Protein AF-A0AAU6ZKC2-F1 (afdb_monomer)

Nearest PDB structures (foldseek):
  4kmf-assembly1_A-2  TM=9.239E-01  e=3.372E-03  Carassius auratus
  5f7q-assembly1_C  TM=4.278E-01  e=1.650E-04  Listeria monocytogenes EGD-e
  8xzu-assembly1_A  TM=7.185E-01  e=1.198E-02  Escherichia coli O127:H6 str. E2348/69
  6pln-assembly2_B  TM=7.960E-01  e=2.788E-02  Pyrococcus furiosus
  5f7q-assembly1_J  TM=4.026E-01  e=3.840E-04  Listeria monocytogenes EGD-e

Radius of gyration: 22.06 Å; Cα contacts (8 Å, |Δi|>4): 209; chains: 1; bounding box: 52×40×58 Å

Structure (mmCIF, N/CA/C/O backbone):
data_AF-A0AAU6ZKC2-F1
#
_entry.id   AF-A0AAU6ZKC2-F1
#
loop_
_atom_site.group_PDB
_atom_site.id
_atom_site.type_symbol
_atom_site.label_atom_id
_atom_site.label_alt_id
_atom_site.label_comp_id
_atom_site.label_asym_id
_atom_site.label_entity_id
_atom_site.label_seq_id
_atom_site.pdbx_PDB_ins_code
_atom_site.Cartn_x
_atom_site.Cartn_y
_atom_site.Cartn_z
_atom_site.occupancy
_atom_site.B_iso_or_equiv
_atom_site.auth_seq_id
_atom_site.auth_comp_id
_atom_site.auth_asym_id
_atom_site.auth_atom_id
_atom_site.pdbx_PDB_model_num
ATOM 1 N N . MET A 1 1 ? -6.495 28.269 -14.096 1.00 35.19 1 MET A N 1
ATOM 2 C CA . MET A 1 1 ? -5.343 27.561 -13.499 1.00 35.19 1 MET 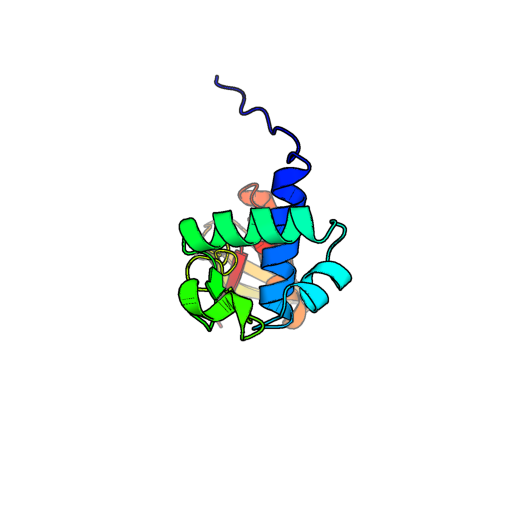A CA 1
ATOM 3 C C . MET A 1 1 ? -5.591 27.465 -12.002 1.00 35.19 1 MET A C 1
ATOM 5 O O . MET A 1 1 ? -5.431 28.455 -11.306 1.00 35.19 1 MET A O 1
ATOM 9 N N . THR A 1 2 ? -6.115 26.338 -11.523 1.00 34.28 2 THR A N 1
ATOM 10 C CA . THR A 1 2 ? -6.428 26.125 -10.102 1.00 34.28 2 THR A CA 1
ATOM 11 C C . THR A 1 2 ? -5.219 25.505 -9.414 1.00 34.28 2 THR A C 1
ATOM 13 O O . THR A 1 2 ? -4.888 24.347 -9.651 1.00 34.28 2 THR A O 1
ATOM 16 N N . THR A 1 3 ? -4.529 26.292 -8.597 1.00 34.44 3 THR A N 1
ATOM 17 C CA . THR A 1 3 ? -3.390 25.857 -7.788 1.00 34.44 3 THR A CA 1
ATOM 18 C C . THR A 1 3 ? -3.900 24.994 -6.634 1.00 34.44 3 THR A C 1
ATOM 20 O O . THR A 1 3 ? -4.493 25.498 -5.680 1.00 34.44 3 THR A O 1
ATOM 23 N N . THR A 1 4 ? -3.694 23.680 -6.714 1.00 38.22 4 THR A N 1
ATOM 24 C CA . THR A 1 4 ? -3.960 22.755 -5.608 1.00 38.22 4 THR A CA 1
ATOM 25 C C . THR A 1 4 ? -2.950 23.025 -4.493 1.00 38.22 4 THR A C 1
ATOM 27 O O . THR A 1 4 ? -1.790 22.630 -4.570 1.00 38.22 4 THR A O 1
ATOM 30 N N . SER A 1 5 ? -3.390 23.756 -3.467 1.00 36.47 5 SER A N 1
ATOM 31 C CA . SER A 1 5 ? -2.639 23.996 -2.235 1.00 36.47 5 SER A CA 1
ATOM 32 C C . SER A 1 5 ? -2.449 22.672 -1.499 1.00 36.47 5 SER A C 1
ATOM 34 O O . SER A 1 5 ? -3.403 22.103 -0.962 1.00 36.47 5 SER A O 1
ATOM 36 N N . ILE A 1 6 ? -1.219 22.157 -1.496 1.00 50.44 6 ILE A N 1
ATOM 37 C CA . ILE A 1 6 ? -0.839 20.965 -0.737 1.00 50.44 6 ILE A CA 1
ATOM 38 C C . ILE A 1 6 ? -0.776 21.380 0.738 1.00 50.44 6 ILE A C 1
ATOM 40 O O . ILE A 1 6 ? 0.270 21.749 1.271 1.00 50.44 6 ILE A O 1
ATOM 44 N N . LYS A 1 7 ? -1.941 21.421 1.387 1.00 39.94 7 LYS A N 1
ATOM 45 C CA . LYS A 1 7 ? -2.071 21.728 2.811 1.00 39.94 7 LYS A CA 1
ATOM 46 C C . LYS A 1 7 ? -1.327 20.643 3.587 1.00 39.94 7 LYS A C 1
ATOM 48 O O . LYS A 1 7 ? -1.682 19.470 3.484 1.00 39.94 7 LYS A O 1
ATOM 53 N N . ALA A 1 8 ? -0.303 21.033 4.348 1.00 45.28 8 ALA A N 1
ATOM 54 C CA . ALA A 1 8 ? 0.397 20.123 5.247 1.00 45.28 8 ALA A CA 1
ATOM 55 C C . ALA A 1 8 ? -0.635 19.348 6.091 1.00 45.28 8 ALA A C 1
ATOM 57 O O . ALA A 1 8 ? -1.598 19.961 6.574 1.00 45.28 8 ALA A O 1
ATOM 58 N N . PRO A 1 9 ? -0.486 18.019 6.241 1.00 48.81 9 PRO A N 1
ATOM 59 C CA . PRO A 1 9 ? -1.461 17.219 6.961 1.00 48.81 9 PRO A CA 1
ATOM 60 C C . PRO A 1 9 ? -1.585 17.767 8.379 1.00 48.81 9 PRO A C 1
ATOM 62 O O . PRO A 1 9 ? -0.601 17.933 9.101 1.00 48.81 9 PRO A O 1
ATOM 65 N N . THR A 1 10 ? -2.810 18.094 8.778 1.00 59.28 10 THR A N 1
ATOM 66 C CA . THR A 1 10 ? -3.081 18.544 10.140 1.00 59.28 10 THR A CA 1
ATOM 67 C C . THR A 1 10 ? -2.671 17.445 11.120 1.00 59.28 10 THR A C 1
ATOM 69 O O . THR A 1 10 ? -2.716 16.258 10.794 1.00 59.28 10 THR A O 1
ATOM 72 N N . ARG A 1 11 ? -2.311 17.814 12.356 1.00 57.94 11 ARG A N 1
ATOM 73 C CA . ARG A 1 11 ? -1.932 16.856 13.416 1.00 57.94 11 ARG A CA 1
ATOM 74 C C . ARG A 1 11 ? -2.932 15.696 13.562 1.00 57.94 11 ARG A C 1
ATOM 76 O O . ARG A 1 11 ? -2.547 14.577 13.869 1.00 57.94 11 ARG A O 1
ATOM 83 N N . THR A 1 12 ? -4.206 15.962 13.277 1.00 59.28 12 THR A N 1
ATOM 84 C CA . THR A 1 12 ? -5.303 14.987 13.245 1.00 59.28 12 THR A CA 1
ATOM 85 C C . THR A 1 12 ? -5.185 13.945 12.128 1.00 59.28 12 THR A C 1
ATOM 87 O O . THR A 1 12 ? -5.430 12.768 12.382 1.00 59.28 12 THR A O 1
ATOM 90 N N . GLN A 1 13 ? -4.759 14.337 10.923 1.00 63.88 13 GLN A N 1
ATOM 91 C CA . GLN A 1 13 ? -4.484 13.399 9.830 1.00 63.88 13 GLN A CA 1
ATOM 92 C C . GLN A 1 13 ? -3.250 12.541 10.111 1.00 63.88 13 GLN A C 1
ATOM 94 O O . GLN A 1 13 ? -3.253 11.351 9.812 1.00 63.88 13 GLN A O 1
ATOM 99 N N . LEU A 1 14 ? -2.221 13.112 10.744 1.00 69.25 14 LEU A N 1
ATOM 100 C CA . LEU A 1 14 ? -1.027 12.356 11.127 1.00 69.25 14 LEU A CA 1
ATOM 101 C C . LEU A 1 14 ? -1.373 11.215 12.093 1.00 69.25 14 LEU A C 1
ATOM 103 O O . LEU A 1 14 ? -0.953 10.083 11.872 1.00 69.25 14 LEU A O 1
ATOM 107 N N . THR A 1 15 ? -2.197 11.474 13.115 1.00 80.56 15 THR A N 1
ATOM 108 C CA . THR A 1 15 ? -2.626 10.429 14.061 1.00 80.56 15 THR A CA 1
ATOM 109 C C . THR A 1 15 ? -3.471 9.345 13.390 1.00 80.56 15 THR A C 1
ATOM 111 O O . THR A 1 15 ? -3.304 8.169 13.701 1.00 80.56 15 THR A O 1
ATOM 114 N N . ARG A 1 16 ? -4.337 9.708 12.436 1.00 84.69 16 ARG A N 1
ATOM 115 C CA . ARG A 1 16 ? -5.117 8.738 11.654 1.00 84.69 16 ARG A CA 1
ATOM 116 C C . ARG A 1 16 ? -4.202 7.778 10.891 1.00 84.69 16 ARG A C 1
ATOM 118 O O . ARG A 1 16 ? -4.308 6.565 11.058 1.00 84.69 16 ARG A O 1
ATOM 125 N N . SER A 1 17 ? -3.279 8.320 10.100 1.00 82.25 17 SER A N 1
ATOM 126 C CA . SER A 1 17 ? -2.347 7.524 9.297 1.00 82.25 17 SER A CA 1
ATOM 127 C C . SER A 1 17 ? -1.439 6.656 10.166 1.00 82.25 17 SER A C 1
ATOM 129 O O . SER A 1 17 ? -1.148 5.520 9.802 1.00 82.25 17 SER A O 1
ATOM 131 N N . GLN A 1 18 ? -1.027 7.153 11.337 1.00 86.25 18 GLN A N 1
ATOM 132 C CA . GLN A 1 18 ? -0.252 6.376 12.307 1.00 86.25 18 GLN A CA 1
ATOM 133 C C . GLN A 1 18 ? -1.033 5.170 12.843 1.00 86.25 18 GLN A C 1
ATOM 135 O O . GLN A 1 18 ? -0.483 4.073 12.871 1.00 86.25 18 GLN A O 1
ATOM 140 N N . ILE A 1 19 ? -2.306 5.345 13.222 1.00 88.25 19 ILE A N 1
ATOM 141 C CA . ILE A 1 19 ? -3.151 4.249 13.723 1.00 88.25 19 ILE A CA 1
ATOM 142 C C . ILE A 1 19 ? -3.357 3.187 12.637 1.00 88.25 19 ILE A C 1
ATOM 144 O O . ILE A 1 19 ? -3.159 2.002 12.900 1.00 88.25 19 ILE A O 1
ATOM 148 N N . LEU A 1 20 ? -3.700 3.595 11.411 1.00 87.50 20 LEU A N 1
ATOM 149 C CA . LEU A 1 20 ? -3.908 2.654 10.305 1.00 87.50 20 LEU A CA 1
ATOM 150 C C . LEU A 1 20 ? -2.622 1.892 9.958 1.00 87.50 20 LEU A C 1
ATOM 152 O O . LEU A 1 20 ? -2.644 0.672 9.825 1.00 87.50 20 LEU A O 1
ATOM 156 N N . ASN A 1 21 ? -1.482 2.584 9.886 1.00 85.88 21 ASN A N 1
ATOM 157 C CA . ASN A 1 21 ? -0.189 1.956 9.611 1.00 85.88 21 ASN A CA 1
ATOM 158 C C . ASN A 1 21 ? 0.230 0.995 10.738 1.00 85.88 21 ASN A C 1
ATOM 160 O O . ASN A 1 21 ? 0.711 -0.105 10.472 1.00 85.88 21 ASN A O 1
ATOM 164 N N . TYR A 1 22 ? -0.014 1.366 11.999 1.00 88.50 22 TYR A N 1
ATOM 165 C CA . TYR A 1 22 ? 0.231 0.485 13.139 1.00 88.50 22 TYR A CA 1
ATOM 166 C C . TYR A 1 22 ? -0.586 -0.810 13.033 1.00 88.50 22 TYR A C 1
ATOM 168 O O . TYR A 1 22 ? -0.019 -1.897 13.161 1.00 88.50 22 TYR A O 1
ATOM 176 N N . LEU A 1 23 ? -1.888 -0.710 12.748 1.00 88.06 23 LEU A N 1
ATOM 177 C CA . LEU A 1 23 ? -2.766 -1.874 12.602 1.00 88.06 23 LEU A CA 1
ATOM 178 C C . LEU A 1 23 ? -2.426 -2.720 11.366 1.00 88.06 23 LEU A C 1
ATOM 180 O O . LEU A 1 23 ? -2.528 -3.941 11.428 1.00 88.06 23 LEU A O 1
ATOM 184 N N . ALA A 1 24 ? -1.966 -2.106 10.272 1.00 83.88 24 ALA A N 1
ATOM 185 C CA . ALA A 1 24 ? -1.524 -2.828 9.076 1.00 83.88 24 ALA A CA 1
ATOM 186 C C . ALA A 1 24 ? -0.298 -3.712 9.349 1.00 83.88 24 ALA A C 1
ATOM 188 O O . ALA A 1 24 ? -0.178 -4.795 8.786 1.00 83.88 24 ALA A O 1
ATOM 189 N N . ARG A 1 25 ? 0.609 -3.257 10.224 1.00 81.88 25 ARG A N 1
ATOM 190 C CA . ARG A 1 25 ? 1.843 -3.981 10.565 1.00 81.88 25 ARG A CA 1
ATOM 191 C C . ARG A 1 25 ? 1.654 -5.021 11.663 1.00 81.88 25 ARG A C 1
ATOM 193 O O . ARG A 1 25 ? 2.267 -6.079 11.600 1.00 81.88 25 ARG A O 1
ATOM 200 N N . ASN A 1 26 ? 0.855 -4.702 12.681 1.00 85.62 26 ASN A N 1
ATOM 201 C CA . ASN A 1 26 ? 0.742 -5.514 13.898 1.00 85.62 26 ASN A CA 1
ATOM 202 C C . ASN A 1 26 ? -0.538 -6.363 13.941 1.00 85.62 26 ASN A C 1
ATOM 204 O O . ASN A 1 26 ? -0.667 -7.237 14.794 1.00 85.62 26 ASN A O 1
ATOM 208 N N . GLY A 1 27 ? -1.490 -6.121 13.038 1.00 85.69 27 GLY A N 1
ATOM 209 C CA . GLY A 1 27 ? -2.792 -6.776 13.057 1.00 85.69 27 GLY A CA 1
ATOM 210 C C . GLY A 1 27 ? -3.696 -6.272 14.187 1.00 85.69 27 GLY A C 1
ATOM 211 O O . GLY A 1 27 ? -3.573 -5.142 14.672 1.00 85.69 27 GLY A O 1
ATOM 212 N N . ALA A 1 28 ? -4.65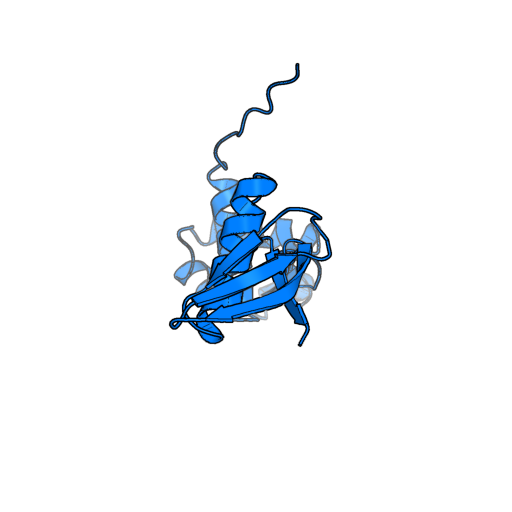7 -7.108 14.587 1.00 87.94 28 ALA A N 1
ATOM 213 C CA . ALA A 1 28 ? -5.691 -6.734 15.548 1.00 87.94 28 ALA A CA 1
ATOM 214 C C . ALA A 1 28 ? -5.099 -6.368 16.923 1.00 87.94 28 ALA A C 1
ATOM 216 O O . ALA A 1 28 ? -4.515 -7.215 17.595 1.00 87.94 28 ALA A O 1
ATOM 217 N N . SER A 1 29 ? -5.285 -5.121 17.364 1.00 88.38 29 SER A N 1
ATOM 218 C CA . SER A 1 29 ? -4.582 -4.558 18.529 1.00 88.38 29 SER A CA 1
ATOM 219 C C . SER A 1 29 ? -5.520 -3.828 19.493 1.00 88.38 29 SER A C 1
ATOM 221 O O . SER A 1 29 ? -6.558 -3.296 19.088 1.00 88.38 29 SER A O 1
ATOM 223 N N . LYS A 1 30 ? -5.172 -3.774 20.787 1.00 91.12 30 LYS A N 1
ATOM 224 C CA . LYS A 1 30 ? -5.950 -3.022 21.789 1.00 91.12 30 LYS A CA 1
ATOM 225 C C . LYS A 1 30 ? -5.571 -1.546 21.769 1.00 91.12 30 LYS A C 1
ATOM 227 O O . LYS A 1 30 ? -4.469 -1.177 21.379 1.00 91.12 30 LYS A O 1
ATOM 232 N N . VAL A 1 31 ? -6.440 -0.697 22.325 1.00 88.38 31 VAL A N 1
ATOM 233 C CA . VAL A 1 31 ? -6.164 0.746 22.490 1.00 88.38 31 VAL A CA 1
ATOM 234 C C . VAL A 1 31 ? -4.837 0.993 23.209 1.00 88.38 31 VAL A C 1
ATOM 236 O O . VAL A 1 31 ? -4.097 1.888 22.815 1.00 88.38 31 VAL A O 1
ATOM 239 N N . SER A 1 32 ? -4.526 0.216 24.250 1.00 86.56 32 SER A N 1
A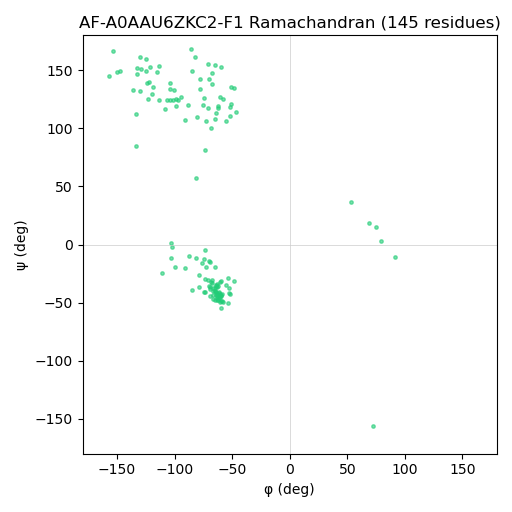TOM 240 C CA . SER A 1 32 ? -3.276 0.365 25.002 1.00 86.56 32 SER A CA 1
ATOM 241 C C . SER A 1 32 ? -2.045 0.096 24.136 1.00 86.56 32 SER A C 1
ATOM 243 O O . SER A 1 32 ? -1.094 0.867 24.209 1.00 86.56 32 SER A O 1
ATOM 245 N N . ASP A 1 33 ? -2.079 -0.937 23.294 1.00 88.19 33 ASP A N 1
ATOM 246 C CA . ASP A 1 33 ? -0.966 -1.301 22.406 1.00 88.19 33 ASP A CA 1
ATOM 247 C C . ASP A 1 33 ? -0.787 -0.248 21.306 1.00 88.19 33 ASP A C 1
ATOM 249 O O . ASP A 1 33 ? 0.312 0.259 21.088 1.00 88.19 33 ASP A O 1
ATOM 253 N N . ILE A 1 34 ? -1.901 0.182 20.703 1.00 87.88 34 ILE A N 1
ATOM 254 C CA . ILE A 1 34 ? -1.914 1.248 19.695 1.00 87.88 34 ILE A CA 1
ATOM 255 C C . ILE A 1 34 ? -1.354 2.543 20.291 1.00 87.88 34 ILE A C 1
ATOM 257 O O . ILE A 1 34 ? -0.516 3.180 19.668 1.00 87.88 34 ILE A O 1
ATOM 261 N N . THR A 1 35 ? -1.762 2.912 21.511 1.00 89.56 35 THR A N 1
ATOM 262 C CA . THR A 1 35 ? -1.287 4.136 22.188 1.00 89.56 35 THR A CA 1
ATOM 263 C C . THR A 1 35 ? 0.221 4.095 22.456 1.00 89.56 35 THR A C 1
ATOM 265 O O . THR A 1 35 ? 0.864 5.132 22.371 1.00 89.56 35 THR A O 1
ATOM 268 N N . HIS A 1 36 ? 0.806 2.924 22.734 1.00 86.75 36 HIS A N 1
ATOM 269 C CA . HIS A 1 36 ? 2.265 2.790 22.854 1.00 86.75 36 HIS A CA 1
ATOM 270 C C . HIS A 1 36 ? 2.982 2.918 21.504 1.00 86.75 36 HIS A C 1
ATOM 272 O O . HIS A 1 36 ? 4.124 3.367 21.455 1.00 86.75 36 HIS A O 1
ATOM 278 N N . GLY A 1 37 ? 2.326 2.514 20.414 1.00 80.06 37 GLY A N 1
ATOM 279 C CA . GLY A 1 37 ? 2.887 2.538 19.064 1.00 80.06 37 GLY A CA 1
ATOM 280 C C . GLY A 1 37 ? 2.705 3.849 18.297 1.00 80.06 37 GLY A C 1
ATOM 281 O O . GLY A 1 37 ? 3.291 3.999 17.225 1.00 80.06 37 GLY A O 1
ATOM 282 N N . VAL A 1 38 ? 1.905 4.792 18.804 1.00 84.25 38 VAL A N 1
ATOM 283 C CA . VAL A 1 38 ? 1.625 6.073 18.136 1.00 84.25 38 VAL A CA 1
ATOM 284 C C . VAL A 1 38 ? 1.953 7.255 19.042 1.00 84.25 38 VAL A C 1
ATOM 286 O O . VAL A 1 38 ? 1.798 7.205 20.256 1.00 84.25 38 VAL A O 1
ATOM 289 N N . THR A 1 39 ? 2.357 8.377 18.451 1.00 80.94 39 THR A N 1
ATOM 290 C CA . THR A 1 39 ? 2.661 9.615 19.185 1.00 80.94 39 THR A CA 1
ATOM 291 C C . THR A 1 39 ? 1.379 10.394 19.508 1.00 80.94 39 THR A C 1
ATOM 293 O O . THR A 1 39 ? 1.207 11.535 19.073 1.00 80.94 39 THR A O 1
ATOM 296 N N . ALA A 1 40 ? 0.426 9.769 20.203 1.00 83.06 40 ALA A N 1
ATOM 297 C CA . ALA A 1 40 ? -0.837 10.392 20.598 1.00 83.06 40 ALA A CA 1
ATOM 298 C C . ALA A 1 40 ? -1.346 9.857 21.942 1.00 83.06 40 ALA A C 1
ATOM 300 O O . ALA A 1 40 ? -1.143 8.698 22.286 1.00 83.06 40 ALA A O 1
ATOM 301 N N . CYS A 1 41 ? -2.050 10.703 22.696 1.00 84.38 41 CYS A N 1
ATOM 302 C CA . CYS A 1 41 ? -2.632 10.320 23.980 1.00 84.38 41 CYS A CA 1
ATOM 303 C C . CYS A 1 41 ? -3.823 9.366 23.799 1.00 84.38 41 CYS A C 1
ATOM 305 O O . CYS A 1 41 ? -4.534 9.421 22.792 1.00 84.38 41 CYS A O 1
ATOM 307 N N . LYS A 1 42 ? -4.106 8.564 24.830 1.00 86.19 42 LYS A N 1
ATOM 308 C CA . LYS A 1 42 ? -5.182 7.559 24.842 1.00 86.19 42 LYS A CA 1
ATOM 309 C C . LYS A 1 42 ? -6.549 8.117 24.429 1.00 86.19 42 LYS A C 1
ATOM 311 O O . LYS A 1 42 ? -7.247 7.476 23.649 1.00 86.19 42 LYS A O 1
ATOM 316 N N . ASP A 1 43 ? -6.928 9.302 24.906 1.00 84.50 43 ASP A N 1
ATOM 317 C CA . ASP A 1 43 ? -8.209 9.935 24.555 1.00 84.50 43 ASP A CA 1
ATOM 318 C C . ASP A 1 43 ? -8.278 10.335 23.080 1.00 84.50 43 ASP A C 1
ATOM 320 O O . ASP A 1 43 ? -9.304 10.152 22.428 1.00 84.50 43 ASP A O 1
ATOM 324 N N . THR A 1 44 ? -7.157 10.797 22.516 1.00 85.25 44 THR A N 1
ATOM 325 C CA . THR A 1 44 ? -7.061 11.088 21.080 1.00 85.25 44 THR A CA 1
ATOM 326 C C . THR A 1 44 ? -7.171 9.806 20.261 1.00 85.25 44 THR A C 1
ATOM 328 O O . THR A 1 44 ? -7.905 9.782 19.280 1.00 85.25 44 THR A O 1
ATOM 331 N N . VAL A 1 45 ? -6.491 8.730 20.670 1.00 86.94 45 VAL A N 1
ATOM 332 C CA . VAL A 1 45 ? -6.578 7.429 19.991 1.00 86.94 45 VAL A CA 1
ATOM 333 C C . VAL A 1 45 ? -8.010 6.901 20.028 1.00 86.94 45 VAL A C 1
ATOM 335 O O . VAL A 1 45 ? -8.530 6.516 18.990 1.00 86.94 45 VAL A O 1
ATOM 338 N N . LYS A 1 46 ? -8.687 6.947 21.183 1.00 87.69 46 LYS A N 1
ATOM 339 C CA . LYS A 1 46 ? -10.094 6.532 21.303 1.00 87.69 46 LYS A CA 1
ATOM 340 C C . LYS A 1 46 ? -11.019 7.320 20.380 1.00 87.69 46 LYS A C 1
ATOM 342 O O . LYS A 1 46 ? -11.788 6.702 19.656 1.00 87.69 46 LYS A O 1
ATOM 347 N N . ALA A 1 47 ? -10.919 8.650 20.382 1.00 86.25 47 ALA A N 1
ATOM 348 C CA . ALA A 1 47 ? -11.737 9.492 19.512 1.00 86.25 47 ALA A CA 1
ATOM 349 C C . ALA A 1 47 ? -11.526 9.146 18.028 1.00 86.25 47 ALA A C 1
ATOM 351 O O . ALA A 1 47 ? -12.489 9.004 17.284 1.00 86.25 47 ALA A O 1
ATOM 352 N N . ARG A 1 48 ? -10.268 8.932 17.616 1.00 87.62 48 ARG A N 1
ATOM 353 C CA . ARG A 1 48 ? -9.924 8.577 16.230 1.00 87.62 48 ARG A CA 1
ATOM 354 C C . ARG A 1 48 ? -10.363 7.162 15.856 1.00 87.62 48 ARG A C 1
ATOM 356 O O . ARG A 1 48 ? -10.756 6.943 14.718 1.00 87.62 48 ARG A O 1
ATOM 363 N N . LEU A 1 49 ? -10.299 6.206 16.783 1.00 88.12 49 LEU A N 1
ATOM 364 C CA . LEU A 1 49 ? -10.804 4.851 16.554 1.00 88.12 49 LEU A CA 1
ATOM 365 C C . LEU A 1 49 ? -12.320 4.860 16.333 1.00 88.12 49 LEU A C 1
ATOM 367 O O . LEU A 1 49 ? -12.779 4.168 15.434 1.00 88.12 49 LEU A O 1
ATOM 371 N N . SER A 1 50 ? -13.077 5.664 17.088 1.00 86.69 50 SER A N 1
ATOM 372 C CA . SER A 1 50 ? -14.518 5.815 16.855 1.00 86.69 50 SER A CA 1
ATOM 373 C C . SER A 1 50 ? -14.815 6.356 15.455 1.00 86.69 50 SER A C 1
ATOM 375 O O . SER A 1 50 ? -15.574 5.731 14.728 1.00 86.69 50 SER A O 1
ATOM 377 N N . GLU A 1 51 ? -14.157 7.442 15.033 1.00 87.69 51 GLU A N 1
ATOM 378 C CA . GLU A 1 51 ? -14.347 8.002 13.682 1.00 87.69 51 GLU A CA 1
ATOM 379 C C . GLU A 1 51 ? -13.977 6.992 12.575 1.00 87.69 51 GLU A C 1
ATOM 381 O O . GLU A 1 51 ? -14.688 6.858 11.584 1.00 87.69 51 GLU A O 1
ATOM 386 N N . LEU A 1 52 ? -12.867 6.260 12.740 1.00 87.12 52 LEU A N 1
ATOM 387 C CA . LEU A 1 52 ? -12.424 5.238 11.784 1.00 87.12 52 LEU A CA 1
ATOM 388 C C . LEU A 1 52 ? -13.365 4.026 11.730 1.00 87.12 52 LEU A C 1
ATOM 390 O O . LEU A 1 52 ? -13.445 3.359 10.697 1.00 87.12 52 LEU A O 1
ATOM 394 N N . GLU A 1 53 ? -14.022 3.706 12.845 1.00 87.19 53 GLU A N 1
ATOM 395 C CA . GLU A 1 53 ? -15.023 2.644 12.928 1.00 87.19 53 GLU A CA 1
ATOM 396 C C . GLU A 1 53 ? -16.337 3.080 12.265 1.00 87.19 53 GLU A C 1
ATOM 398 O O . GLU A 1 53 ? -16.907 2.302 11.504 1.00 87.19 53 GLU A O 1
ATOM 403 N N . GLU A 1 54 ? -16.771 4.330 12.464 1.00 85.38 54 GLU A N 1
ATOM 404 C CA . GLU A 1 54 ? -17.941 4.911 11.784 1.00 85.38 54 GLU A CA 1
ATOM 405 C C . GLU A 1 54 ? -17.753 5.000 10.262 1.00 85.38 54 GLU A C 1
ATOM 407 O O . GLU A 1 54 ? -18.684 4.744 9.502 1.00 85.38 54 GLU A O 1
ATOM 412 N N . GLU A 1 55 ? -16.537 5.294 9.803 1.00 84.38 55 GLU A N 1
ATOM 413 C CA . GLU A 1 55 ? -16.174 5.269 8.380 1.00 84.38 55 GLU A CA 1
ATOM 414 C C . GLU A 1 55 ? -16.022 3.841 7.823 1.00 84.38 55 GLU A C 1
ATOM 416 O O . GLU A 1 55 ? -15.917 3.637 6.615 1.00 84.38 55 GLU A O 1
ATOM 421 N N . GLY A 1 56 ? -15.983 2.832 8.695 1.00 83.38 56 GLY A N 1
ATOM 422 C CA . GLY A 1 56 ? -15.814 1.436 8.309 1.00 83.38 56 GLY A CA 1
ATOM 423 C C . GLY A 1 56 ? -14.391 1.068 7.888 1.00 83.38 56 GLY A C 1
ATOM 424 O O . GLY A 1 56 ? -14.206 -0.003 7.316 1.00 83.38 56 GLY A O 1
ATOM 425 N N . SER A 1 57 ? -13.384 1.902 8.175 1.00 83.25 57 SER A N 1
ATOM 426 C CA . SER A 1 57 ? -11.955 1.610 7.940 1.00 83.25 57 SER A CA 1
ATOM 427 C C . SER A 1 57 ? -11.391 0.598 8.944 1.00 83.25 57 SER A C 1
ATOM 429 O O . SER A 1 57 ? -10.467 -0.163 8.653 1.00 83.25 57 SER A O 1
ATOM 431 N N . ILE A 1 58 ? -11.940 0.575 10.153 1.00 89.56 58 ILE A N 1
ATOM 432 C CA . ILE A 1 58 ? -11.569 -0.398 11.178 1.00 89.56 58 ILE A CA 1
ATOM 433 C C . ILE A 1 58 ? -12.814 -1.043 11.763 1.00 89.56 58 ILE A C 1
ATOM 435 O O . ILE A 1 58 ? -13.917 -0.513 11.665 1.00 89.56 58 ILE A O 1
ATOM 439 N N . ARG A 1 59 ? -12.627 -2.189 12.409 1.00 88.38 59 ARG A N 1
ATOM 440 C CA . ARG A 1 59 ? -13.691 -2.893 13.115 1.00 88.38 59 ARG A CA 1
ATOM 441 C C . ARG A 1 59 ? -13.193 -3.386 14.461 1.00 88.38 59 ARG A C 1
ATOM 443 O O . ARG A 1 59 ? -12.125 -4.004 14.543 1.00 88.38 59 ARG A O 1
ATOM 450 N N . ALA A 1 60 ? -13.984 -3.148 15.503 1.00 87.00 60 ALA A N 1
ATOM 451 C CA . ALA A 1 60 ? -13.780 -3.797 16.787 1.00 87.00 60 ALA A CA 1
ATOM 452 C C . ALA A 1 60 ? -14.314 -5.238 16.763 1.00 87.00 60 ALA A C 1
ATOM 454 O O . ALA A 1 60 ? -15.382 -5.513 16.214 1.00 87.00 60 ALA A O 1
ATOM 455 N N . ASN A 1 61 ? -13.610 -6.161 17.418 1.00 86.44 61 ASN A N 1
ATOM 456 C CA . ASN A 1 61 ? -14.066 -7.548 17.553 1.00 86.44 61 ASN A CA 1
ATOM 457 C C . ASN A 1 61 ? -15.288 -7.711 18.478 1.00 86.44 61 ASN A C 1
ATOM 459 O O . ASN A 1 61 ? -15.914 -8.767 18.478 1.00 86.44 61 ASN A O 1
ATOM 463 N N . VAL A 1 62 ? -15.617 -6.682 19.264 1.00 81.00 62 VAL A N 1
ATOM 464 C CA . VAL A 1 62 ? -16.748 -6.669 20.194 1.00 81.00 62 VAL A CA 1
ATOM 465 C C . VAL A 1 62 ? -17.683 -5.484 19.921 1.00 81.00 62 VAL A C 1
ATOM 467 O O . VAL A 1 62 ? -17.216 -4.360 19.673 1.00 81.00 62 VAL A O 1
ATOM 470 N N . PRO A 1 63 ? -19.009 -5.703 19.997 1.00 72.25 63 PRO A N 1
ATOM 471 C CA . PRO A 1 63 ? -19.992 -4.638 19.852 1.00 72.25 63 PRO A CA 1
ATOM 472 C C . PRO A 1 63 ? -19.873 -3.618 20.990 1.00 72.25 63 PRO A C 1
ATOM 474 O O . PRO A 1 63 ? -19.405 -3.944 22.082 1.00 72.25 63 PRO A O 1
ATOM 477 N N . ALA A 1 64 ? -20.303 -2.379 20.731 1.00 73.88 64 ALA A N 1
ATOM 478 C CA . ALA A 1 64 ? -20.192 -1.258 21.669 1.00 73.88 64 ALA A CA 1
ATOM 479 C C . ALA A 1 64 ? -20.779 -1.561 23.059 1.00 73.88 64 ALA A C 1
ATOM 481 O O . ALA A 1 64 ? -20.173 -1.203 24.068 1.00 73.88 64 ALA A O 1
ATOM 482 N N . ASP A 1 65 ? -21.890 -2.298 23.095 1.00 73.00 65 ASP A N 1
ATOM 483 C CA . ASP A 1 65 ? -22.664 -2.612 24.300 1.00 73.00 65 ASP A CA 1
ATOM 484 C C . ASP A 1 65 ? -21.865 -3.374 25.376 1.00 73.00 65 ASP A C 1
ATOM 486 O O . ASP A 1 65 ? -22.033 -3.153 26.573 1.00 73.00 65 ASP A O 1
ATOM 490 N N . ILE A 1 66 ? -20.898 -4.207 24.969 1.00 74.69 66 ILE A N 1
ATOM 491 C CA . ILE A 1 66 ? -20.108 -5.032 25.903 1.00 74.69 66 ILE A CA 1
ATOM 492 C C . ILE A 1 66 ? -18.697 -4.488 26.169 1.00 74.69 66 ILE A C 1
ATOM 494 O O . ILE A 1 66 ? -17.943 -5.077 26.950 1.00 74.69 66 ILE A O 1
ATOM 498 N N . ARG A 1 67 ? -18.321 -3.341 25.580 1.00 74.44 67 ARG A N 1
ATOM 499 C CA . ARG A 1 67 ? -16.968 -2.752 25.719 1.00 74.44 67 ARG A CA 1
ATOM 500 C C . ARG A 1 67 ? -16.628 -2.316 27.147 1.00 74.44 67 ARG A C 1
ATOM 502 O O . ARG A 1 67 ? -15.454 -2.182 27.477 1.00 74.44 67 ARG A O 1
ATOM 509 N N . GLY A 1 68 ? -17.633 -2.122 28.003 1.00 67.12 68 GLY A N 1
ATOM 510 C CA . GLY A 1 68 ? -17.437 -1.867 29.435 1.00 67.12 68 GLY A CA 1
ATOM 511 C C . GLY A 1 68 ? -16.981 -3.099 30.231 1.00 67.12 68 GLY A C 1
ATOM 512 O O . GLY A 1 68 ? -16.436 -2.949 31.320 1.00 67.12 68 GLY A O 1
ATOM 513 N N . ARG A 1 69 ? -17.182 -4.311 29.690 1.00 72.62 69 ARG A N 1
ATOM 514 C CA . ARG A 1 69 ? -16.839 -5.595 30.332 1.00 72.62 69 ARG A CA 1
ATOM 515 C C . ARG A 1 69 ? -15.684 -6.321 29.642 1.00 72.62 69 ARG A C 1
ATOM 517 O O . ARG A 1 69 ? -14.993 -7.112 30.277 1.00 72.62 69 ARG A O 1
ATOM 524 N N . THR A 1 70 ? -15.452 -6.050 28.359 1.00 76.25 70 THR A N 1
ATOM 525 C CA . THR A 1 70 ? -14.423 -6.715 27.552 1.00 76.25 70 THR A CA 1
ATOM 526 C C . THR A 1 70 ? -13.576 -5.688 26.818 1.00 76.25 70 THR A C 1
ATOM 528 O O . THR A 1 70 ? -14.104 -4.788 26.171 1.00 76.25 70 THR A O 1
ATOM 531 N N . THR A 1 71 ? -12.248 -5.830 26.889 1.00 81.00 71 THR A N 1
ATOM 532 C CA . THR A 1 71 ? -11.339 -4.930 26.166 1.00 81.00 71 THR A CA 1
ATOM 533 C C . THR A 1 71 ? -11.409 -5.213 24.661 1.00 81.00 71 THR A C 1
ATOM 535 O O . THR A 1 71 ? -11.045 -6.320 24.258 1.00 81.00 71 THR A O 1
ATOM 538 N N . PRO A 1 72 ? -11.839 -4.246 23.827 1.00 84.75 72 PRO A N 1
ATOM 539 C CA . PRO A 1 72 ? -11.933 -4.442 22.387 1.00 84.75 72 PRO A CA 1
ATOM 540 C C . PRO A 1 72 ? -10.557 -4.538 21.729 1.00 84.75 72 PRO A C 1
ATOM 542 O O . PRO A 1 72 ? -9.636 -3.788 22.072 1.00 84.75 72 PRO A O 1
ATOM 545 N N . TYR A 1 73 ? -10.460 -5.417 20.733 1.00 87.62 73 TYR A N 1
ATOM 546 C CA . TYR A 1 73 ? -9.380 -5.412 19.749 1.00 87.62 73 TYR A CA 1
ATOM 547 C C . TYR A 1 73 ? -9.886 -4.768 18.465 1.00 87.62 73 TYR A C 1
ATOM 549 O O . TYR A 1 73 ? -1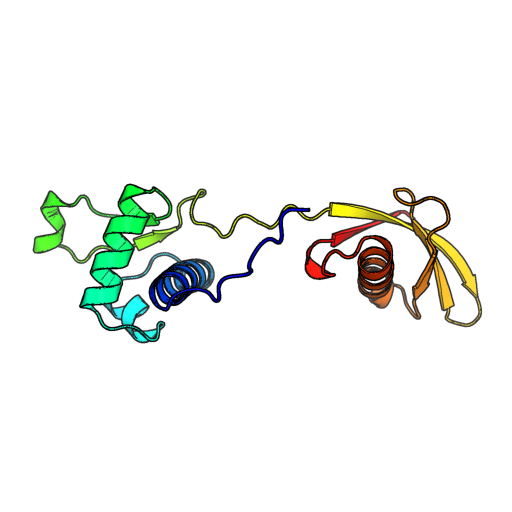0.968 -5.113 17.988 1.00 87.62 73 TYR A O 1
ATOM 557 N N . TYR A 1 74 ? -9.100 -3.854 17.909 1.00 89.31 74 TYR A N 1
ATOM 558 C CA . TYR A 1 74 ? -9.398 -3.163 16.661 1.00 89.31 74 TYR A CA 1
ATOM 559 C C . TYR A 1 74 ? -8.548 -3.747 15.546 1.00 89.31 74 TYR A C 1
ATOM 561 O O . TYR A 1 74 ? -7.347 -3.939 15.714 1.00 89.31 74 TYR A O 1
ATOM 569 N N . SER A 1 75 ? -9.176 -4.018 14.411 1.00 87.00 75 SER A N 1
ATOM 570 C CA . SER A 1 75 ? -8.540 -4.567 13.213 1.00 87.00 75 SER A CA 1
ATOM 571 C C . SER A 1 75 ? -8.895 -3.718 12.000 1.00 87.00 75 SER A C 1
ATOM 573 O O . SER A 1 75 ? -9.960 -3.098 11.983 1.00 87.00 75 SER A O 1
ATOM 575 N N . LEU A 1 76 ? -8.010 -3.671 11.002 1.00 86.19 76 LEU A N 1
ATOM 576 C CA . LEU A 1 76 ? -8.327 -3.033 9.726 1.00 86.19 76 LEU A CA 1
ATOM 577 C C . LEU A 1 76 ? -9.404 -3.835 9.002 1.00 86.19 76 LEU A C 1
ATOM 579 O O . LEU A 1 76 ? -9.354 -5.065 8.959 1.00 86.19 76 LEU A O 1
ATOM 583 N N . THR A 1 77 ? -10.356 -3.131 8.409 1.00 82.00 77 THR A N 1
ATOM 584 C CA . THR A 1 77 ? -11.203 -3.705 7.365 1.00 82.00 77 THR A CA 1
ATOM 585 C C . THR A 1 77 ? -10.496 -3.562 6.020 1.00 82.00 77 THR A C 1
ATOM 587 O O . THR A 1 77 ? -9.538 -2.800 5.881 1.00 82.00 77 THR A O 1
ATOM 590 N N . THR A 1 78 ? -11.005 -4.233 4.989 1.00 68.50 78 THR A N 1
ATOM 591 C CA . THR A 1 78 ? -10.529 -4.062 3.609 1.00 68.50 78 THR A CA 1
ATOM 592 C C . THR A 1 78 ? -10.533 -2.597 3.151 1.00 68.50 78 THR A C 1
ATOM 594 O O . THR A 1 78 ? -9.694 -2.219 2.345 1.00 68.50 78 THR A O 1
ATOM 597 N N . ALA A 1 79 ? -11.434 -1.764 3.687 1.00 62.66 79 ALA A N 1
ATOM 598 C CA . ALA A 1 79 ? -11.517 -0.339 3.368 1.00 62.66 79 ALA A CA 1
ATOM 599 C C . ALA A 1 79 ? -10.467 0.526 4.091 1.00 62.66 79 ALA A C 1
ATOM 601 O O . ALA A 1 79 ? -10.121 1.593 3.594 1.00 62.66 79 ALA A O 1
ATOM 602 N N . GLY A 1 80 ? -9.973 0.094 5.258 1.00 59.00 80 GLY A N 1
ATOM 603 C CA . GLY A 1 80 ? -8.936 0.812 6.010 1.00 59.00 80 GLY A CA 1
ATOM 604 C C . GLY A 1 80 ? -7.538 0.227 5.883 1.00 59.00 80 GLY A C 1
ATOM 605 O O . GLY A 1 80 ? -6.591 0.806 6.422 1.00 59.00 80 GLY A O 1
ATOM 606 N N . LEU A 1 81 ? -7.377 -0.884 5.155 1.00 63.03 81 LEU A N 1
ATOM 607 C CA . LEU A 1 81 ? -6.090 -1.170 4.536 1.00 63.03 81 LEU A CA 1
ATOM 608 C C . LEU A 1 81 ? -5.680 0.082 3.756 1.00 63.03 81 LEU A C 1
ATOM 610 O O . LEU A 1 81 ? -6.538 0.688 3.106 1.00 63.03 81 LEU A O 1
ATOM 614 N N . PRO A 1 82 ? -4.409 0.519 3.842 1.00 57.12 82 PRO A N 1
ATOM 615 C CA . PRO A 1 82 ? -3.947 1.552 2.934 1.00 57.12 82 PRO A CA 1
ATOM 616 C C . PRO A 1 82 ? -4.325 1.062 1.544 1.00 57.12 82 PRO A C 1
ATOM 618 O O . PRO A 1 82 ? -3.951 -0.058 1.194 1.00 57.12 82 PRO A O 1
ATOM 621 N N . ALA A 1 83 ? -5.139 1.843 0.822 1.00 53.62 83 ALA A N 1
ATOM 622 C CA . ALA A 1 83 ? -5.412 1.558 -0.574 1.00 53.62 83 ALA A CA 1
ATOM 623 C C . ALA A 1 83 ? -4.043 1.277 -1.175 1.00 53.62 83 ALA A C 1
ATOM 625 O O . ALA A 1 83 ? -3.174 2.153 -1.105 1.00 53.62 83 ALA A O 1
ATOM 626 N N . GLU A 1 84 ? -3.804 0.042 -1.620 1.00 54.59 84 GLU A N 1
ATOM 627 C CA . GLU A 1 84 ? -2.624 -0.230 -2.417 1.00 54.59 84 GLU A CA 1
ATOM 628 C C . GLU A 1 84 ? -2.704 0.819 -3.510 1.00 54.59 84 GLU A C 1
ATOM 630 O O . GLU A 1 84 ? -3.677 0.843 -4.269 1.00 54.59 84 GLU A O 1
ATOM 635 N N . THR A 1 85 ? -1.795 1.797 -3.475 1.00 58.41 85 THR A N 1
ATOM 636 C CA . THR A 1 85 ? -1.779 2.856 -4.474 1.00 58.41 85 THR A CA 1
ATOM 637 C C . THR A 1 85 ? -1.783 2.112 -5.790 1.00 58.41 85 THR A C 1
ATOM 639 O O . THR A 1 85 ? -0.887 1.282 -5.963 1.00 58.41 85 THR A O 1
ATOM 642 N N . PRO A 1 86 ? -2.811 2.283 -6.645 1.00 62.41 86 PRO A N 1
ATOM 643 C CA . PRO A 1 86 ? -2.974 1.433 -7.808 1.00 62.41 86 PRO A CA 1
ATOM 644 C C . PRO A 1 86 ? -1.679 1.522 -8.599 1.00 62.41 86 PRO A C 1
ATOM 646 O O . PRO A 1 86 ? -1.342 2.576 -9.145 1.00 62.41 86 PRO A O 1
ATOM 649 N N . LYS A 1 87 ? -0.889 0.446 -8.542 1.00 75.50 87 LYS A N 1
ATOM 650 C CA . LYS A 1 87 ? 0.432 0.461 -9.140 1.00 75.50 87 LYS A CA 1
ATOM 651 C C . LYS A 1 87 ? 0.205 0.357 -10.629 1.00 75.50 87 LYS A C 1
ATOM 653 O O . LYS A 1 87 ? -0.398 -0.602 -11.105 1.00 75.50 87 LYS A O 1
ATOM 658 N N . THR A 1 88 ? 0.671 1.359 -11.357 1.00 83.44 88 THR A N 1
ATOM 659 C CA . THR A 1 88 ? 0.681 1.304 -12.811 1.00 83.44 88 THR A CA 1
ATOM 660 C C . THR A 1 88 ? 1.614 0.168 -13.196 1.00 83.44 88 THR A C 1
ATOM 662 O O . THR A 1 88 ? 2.811 0.207 -12.894 1.00 83.44 88 THR A O 1
ATOM 665 N N . VAL A 1 89 ? 1.049 -0.884 -13.782 1.00 87.94 89 VAL A N 1
ATOM 666 C CA . VAL A 1 89 ? 1.835 -2.007 -14.281 1.00 87.94 89 VAL A CA 1
ATOM 667 C C . VAL A 1 89 ? 2.518 -1.546 -15.558 1.00 87.94 89 VAL A C 1
ATOM 669 O O . VAL A 1 89 ? 1.859 -1.036 -16.457 1.00 87.94 89 VAL A O 1
ATOM 672 N N . ILE A 1 90 ? 3.836 -1.695 -15.609 1.00 89.38 90 ILE A N 1
ATOM 673 C CA . ILE A 1 90 ? 4.647 -1.396 -16.784 1.00 89.38 90 ILE A CA 1
ATOM 674 C C . ILE A 1 90 ? 5.354 -2.668 -17.224 1.00 89.38 90 ILE A C 1
ATOM 676 O O . ILE A 1 90 ? 5.986 -3.356 -16.417 1.00 89.38 90 ILE A O 1
ATOM 680 N N . THR A 1 91 ? 5.240 -2.977 -18.505 1.00 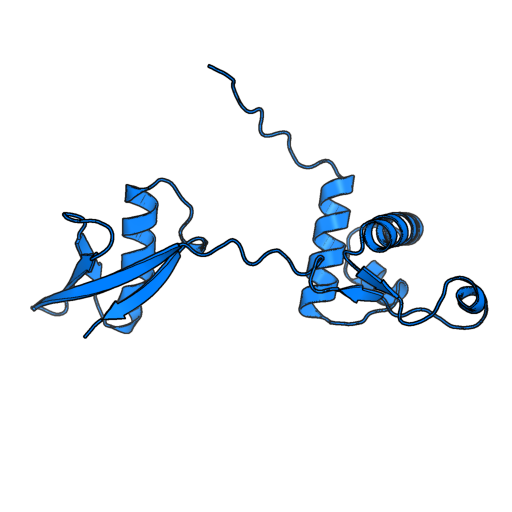93.06 91 THR A N 1
ATOM 681 C CA . THR A 1 91 ? 5.840 -4.148 -19.125 1.00 93.06 91 THR A CA 1
ATOM 682 C C . THR A 1 91 ? 7.123 -3.735 -19.822 1.00 93.06 91 THR A C 1
ATOM 684 O O . THR A 1 91 ? 7.135 -2.827 -20.656 1.00 93.06 91 THR A O 1
ATOM 687 N N . VAL A 1 92 ? 8.220 -4.398 -19.467 1.00 92.81 92 VAL A N 1
ATOM 688 C CA . VAL A 1 92 ? 9.532 -4.167 -20.071 1.00 92.81 92 VAL A CA 1
ATOM 689 C C . VAL A 1 92 ? 10.073 -5.446 -20.678 1.00 92.81 92 VAL A C 1
ATOM 691 O O . VAL A 1 92 ? 9.967 -6.511 -20.074 1.00 92.81 92 VAL A O 1
ATOM 694 N N . HIS A 1 93 ? 10.701 -5.334 -21.843 1.00 93.31 93 HIS A N 1
ATOM 695 C CA . HIS A 1 93 ? 11.453 -6.423 -22.458 1.00 93.31 93 HIS A CA 1
ATOM 696 C C . HIS A 1 93 ? 12.909 -6.016 -22.681 1.00 93.31 93 HIS A C 1
ATOM 698 O O . HIS A 1 93 ? 13.245 -4.834 -22.827 1.00 93.31 93 HIS A O 1
ATOM 704 N N . ILE A 1 94 ? 13.799 -7.007 -22.698 1.00 92.25 94 ILE A N 1
ATOM 705 C CA . ILE A 1 94 ? 15.221 -6.781 -22.956 1.00 92.25 94 ILE A CA 1
ATOM 706 C C . ILE A 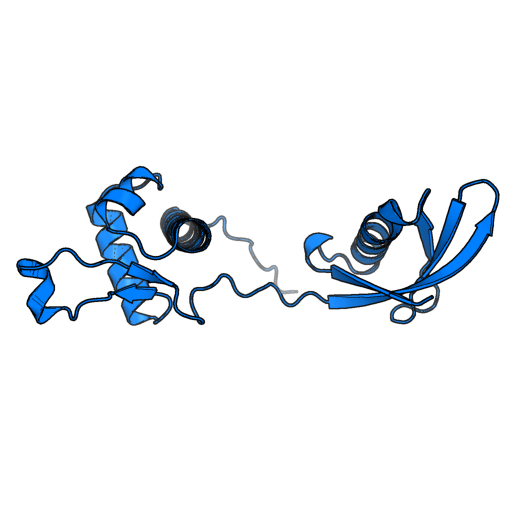1 94 ? 15.407 -6.663 -24.464 1.00 92.25 94 ILE A C 1
ATOM 708 O O . ILE A 1 94 ? 15.293 -7.639 -25.198 1.00 92.25 94 ILE A O 1
ATOM 712 N N . LYS A 1 95 ? 15.705 -5.451 -24.930 1.00 91.00 95 LYS A N 1
ATOM 713 C CA . LYS A 1 95 ? 15.962 -5.177 -26.345 1.00 91.00 95 LYS A CA 1
ATOM 714 C C . LYS A 1 95 ? 17.372 -5.597 -26.756 1.00 91.00 95 LYS A C 1
ATOM 716 O O . LYS A 1 95 ? 17.582 -6.027 -27.885 1.00 91.00 95 LYS A O 1
ATOM 721 N N . HIS A 1 96 ? 18.348 -5.421 -25.866 1.00 91.50 96 HIS A N 1
ATOM 722 C CA . HIS A 1 96 ? 19.750 -5.728 -26.143 1.00 91.50 96 HIS A CA 1
ATOM 723 C C . HIS A 1 96 ? 20.527 -5.982 -24.848 1.00 91.50 96 HIS A C 1
ATOM 725 O O . HIS A 1 96 ? 20.276 -5.321 -23.841 1.00 91.50 96 HIS A O 1
ATOM 731 N N . ALA A 1 97 ? 21.488 -6.904 -24.883 1.00 89.38 97 ALA A N 1
ATOM 732 C CA . ALA A 1 97 ? 22.379 -7.208 -23.770 1.00 89.38 97 ALA A CA 1
ATOM 733 C C . ALA A 1 97 ? 23.824 -7.293 -24.280 1.00 89.38 97 ALA A C 1
ATOM 735 O O . ALA A 1 97 ? 24.155 -8.203 -25.035 1.00 89.38 97 ALA A O 1
ATOM 736 N N . ALA A 1 98 ? 24.675 -6.349 -23.878 1.00 88.94 98 ALA A N 1
ATOM 737 C CA . ALA A 1 98 ? 26.094 -6.328 -24.238 1.00 88.94 98 ALA A CA 1
ATOM 738 C C . ALA A 1 98 ? 26.924 -5.655 -23.141 1.00 88.94 98 ALA A C 1
ATOM 740 O O . ALA A 1 98 ? 26.432 -4.760 -22.456 1.00 88.94 98 ALA A O 1
ATOM 741 N N . ASP A 1 99 ? 28.173 -6.094 -22.964 1.00 83.62 99 ASP A N 1
ATOM 742 C CA . ASP A 1 99 ? 29.156 -5.462 -22.066 1.00 83.62 99 ASP A CA 1
ATOM 743 C C . ASP A 1 99 ? 28.662 -5.262 -20.618 1.00 83.62 99 ASP A C 1
ATOM 745 O O . ASP A 1 99 ? 28.923 -4.244 -19.975 1.00 83.62 99 ASP A O 1
ATOM 749 N N . GLY A 1 100 ? 27.882 -6.218 -20.099 1.00 82.50 100 GLY A N 1
ATOM 750 C CA . GLY A 1 100 ? 27.290 -6.121 -18.758 1.00 82.50 100 GLY A CA 1
ATOM 751 C C . GLY A 1 100 ? 26.205 -5.044 -18.627 1.00 82.50 100 GLY A C 1
ATOM 752 O O . GLY A 1 100 ? 25.883 -4.614 -17.520 1.00 82.50 100 GLY A O 1
ATOM 753 N N . ARG A 1 101 ? 25.638 -4.580 -19.746 1.00 88.56 101 ARG A N 1
ATOM 754 C CA . ARG A 1 101 ? 24.499 -3.662 -19.799 1.00 88.56 101 ARG A CA 1
ATOM 755 C C . ARG A 1 101 ? 23.318 -4.307 -20.504 1.00 88.56 101 ARG A C 1
ATOM 757 O O . ARG A 1 101 ? 23.449 -4.893 -21.575 1.00 88.56 101 ARG A O 1
ATOM 764 N N . LEU A 1 102 ? 22.151 -4.128 -19.905 1.00 91.00 102 LEU A N 1
ATOM 765 C CA . LEU A 1 102 ? 20.861 -4.542 -20.431 1.00 91.00 102 LEU A CA 1
ATOM 766 C C . LEU A 1 102 ? 20.094 -3.290 -20.849 1.00 91.00 102 LEU A C 1
ATOM 768 O O . LEU A 1 102 ? 19.777 -2.443 -20.012 1.00 91.00 102 LEU A O 1
ATOM 772 N N . THR A 1 103 ? 19.802 -3.163 -22.137 1.00 92.31 103 THR A N 1
ATOM 773 C CA . THR A 1 103 ? 18.906 -2.136 -22.665 1.00 92.31 103 THR A CA 1
ATOM 774 C C . THR A 1 103 ? 17.483 -2.670 -22.645 1.00 92.31 103 THR A C 1
ATOM 776 O O . THR A 1 103 ? 17.172 -3.677 -23.280 1.00 92.31 103 THR A O 1
ATOM 779 N N . LEU A 1 104 ? 16.623 -1.972 -21.918 1.00 92.75 104 LEU A N 1
ATOM 780 C CA . LEU A 1 104 ? 15.219 -2.298 -21.722 1.00 92.75 104 LEU A CA 1
ATOM 781 C C . LEU A 1 104 ? 14.365 -1.374 -22.585 1.00 92.75 104 LEU A C 1
ATOM 783 O O . LEU A 1 104 ? 14.634 -0.171 -22.645 1.00 92.75 104 LEU A O 1
ATOM 787 N N . ALA A 1 105 ? 13.330 -1.921 -23.208 1.00 92.69 105 ALA A N 1
ATOM 788 C CA . ALA A 1 105 ? 12.276 -1.163 -23.872 1.00 92.69 105 ALA A CA 1
ATOM 789 C C . ALA A 1 105 ? 10.942 -1.400 -23.153 1.00 92.69 105 ALA A C 1
ATOM 791 O O . ALA A 1 105 ? 10.731 -2.468 -22.579 1.00 92.69 105 ALA A O 1
ATOM 792 N N . PHE A 1 106 ? 10.078 -0.386 -23.154 1.00 94.25 106 PHE A N 1
ATOM 793 C CA . PHE A 1 106 ? 8.789 -0.404 -22.462 1.00 94.25 106 PHE A CA 1
ATOM 794 C C . PHE A 1 106 ? 7.673 -0.598 -23.486 1.00 94.25 106 PHE A C 1
ATOM 796 O O . PHE A 1 106 ? 7.555 0.203 -24.413 1.00 94.25 106 PHE A O 1
ATOM 803 N N . ASP A 1 107 ? 6.848 -1.627 -23.307 1.00 89.81 107 ASP A N 1
ATOM 804 C CA . ASP A 1 107 ? 5.722 -1.905 -24.210 1.00 89.81 107 ASP A CA 1
ATOM 805 C C . ASP A 1 107 ? 4.639 -0.824 -24.057 1.00 89.81 107 ASP A C 1
ATOM 807 O O . ASP A 1 107 ? 4.071 -0.361 -25.044 1.00 89.81 107 ASP A O 1
ATOM 811 N N . ASP A 1 108 ? 4.409 -0.365 -22.824 1.00 86.75 108 ASP A N 1
ATOM 812 C CA . ASP A 1 108 ? 3.405 0.654 -22.495 1.00 86.75 108 ASP A CA 1
ATOM 813 C C . ASP A 1 108 ? 3.835 2.083 -22.882 1.00 86.75 108 ASP A C 1
ATOM 815 O O . ASP A 1 108 ? 3.001 2.985 -22.960 1.00 86.75 108 ASP A O 1
ATOM 819 N N . TYR A 1 109 ? 5.131 2.303 -23.143 1.00 87.62 109 TYR A N 1
ATOM 820 C CA . TYR A 1 109 ? 5.696 3.616 -23.473 1.00 87.62 109 TYR A CA 1
ATOM 821 C C . TYR A 1 109 ? 6.628 3.524 -24.689 1.00 87.62 109 TYR A C 1
ATOM 823 O O . TYR A 1 109 ? 7.852 3.417 -24.533 1.00 87.62 109 TYR A O 1
ATOM 831 N N . PRO A 1 110 ? 6.082 3.587 -25.917 1.00 82.50 110 PRO A N 1
ATOM 832 C CA . PRO A 1 110 ? 6.885 3.467 -27.125 1.00 82.50 110 PRO A CA 1
ATOM 833 C C . PRO A 1 110 ? 7.926 4.591 -27.199 1.00 82.50 110 PRO A C 1
ATOM 835 O O . PRO A 1 110 ? 7.610 5.774 -27.095 1.00 82.50 110 PRO A O 1
ATOM 838 N N . GLY A 1 111 ? 9.193 4.210 -27.378 1.00 85.06 111 GLY A N 1
ATOM 839 C CA . GLY A 1 111 ? 10.330 5.136 -27.424 1.00 85.06 111 GLY A CA 1
ATOM 840 C C . GLY A 1 111 ? 11.009 5.388 -26.075 1.00 85.06 111 GLY A C 1
ATOM 841 O O . GLY A 1 111 ? 12.112 5.934 -26.057 1.00 85.06 111 GLY A O 1
ATOM 842 N N . LEU A 1 112 ? 10.422 4.944 -24.957 1.00 91.38 112 LEU A N 1
ATOM 843 C CA . LEU A 1 112 ? 11.106 4.945 -23.668 1.00 91.38 112 LEU A CA 1
ATOM 844 C C . LEU A 1 112 ? 12.078 3.764 -23.594 1.00 91.38 112 LEU A C 1
ATOM 846 O O . LEU A 1 112 ? 11.737 2.625 -23.918 1.00 91.38 112 LEU A O 1
ATOM 850 N N . THR A 1 113 ? 13.296 4.0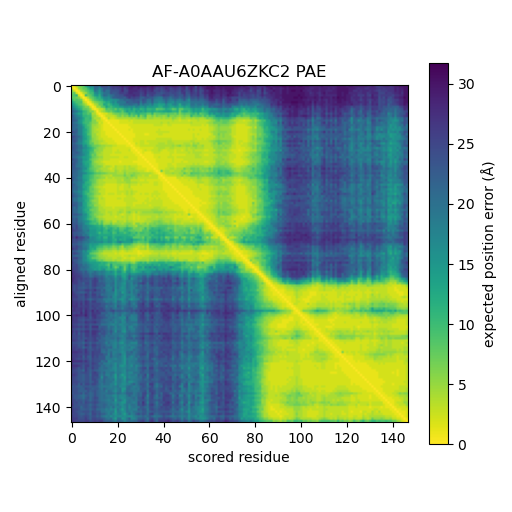34 -23.128 1.00 92.19 113 THR A N 1
ATOM 851 C CA . THR A 1 113 ? 14.306 3.002 -22.875 1.00 92.19 113 THR A CA 1
ATOM 852 C C . THR A 1 113 ? 14.953 3.191 -21.513 1.00 92.19 113 THR A C 1
ATOM 854 O O . THR A 1 113 ? 15.157 4.320 -21.064 1.00 92.19 113 THR A O 1
ATOM 857 N N . ALA A 1 114 ? 15.321 2.088 -20.870 1.00 92.31 114 ALA A N 1
ATOM 858 C CA . ALA A 1 114 ? 16.088 2.087 -19.629 1.00 92.31 114 ALA A CA 1
ATOM 859 C C . ALA A 1 114 ? 17.353 1.245 -19.789 1.00 92.31 114 ALA A C 1
ATOM 861 O O . ALA A 1 114 ? 17.461 0.416 -20.691 1.00 92.31 114 ALA A O 1
ATOM 862 N N . THR A 1 115 ? 18.337 1.477 -18.925 1.00 92.75 115 THR A N 1
ATOM 863 C CA . THR A 1 115 ? 19.563 0.675 -18.882 1.00 92.75 115 THR A CA 1
ATOM 864 C C . THR A 1 115 ? 19.730 0.090 -17.491 1.00 92.75 115 THR A C 1
ATOM 866 O O . THR A 1 115 ? 19.762 0.833 -16.513 1.00 92.75 115 THR A O 1
ATOM 869 N N . ALA A 1 116 ? 19.870 -1.229 -17.412 1.00 91.38 116 ALA A N 1
ATOM 870 C CA . ALA A 1 116 ? 20.186 -1.952 -16.187 1.00 91.38 116 ALA A CA 1
ATOM 871 C C . ALA A 1 116 ? 21.575 -2.598 -16.292 1.00 91.38 116 ALA A C 1
ATOM 873 O O . ALA A 1 116 ? 22.057 -2.884 -17.387 1.00 91.38 116 ALA A O 1
ATOM 874 N N . ARG A 1 117 ? 22.239 -2.808 -15.151 1.00 89.38 117 ARG A N 1
ATOM 875 C CA . ARG A 1 117 ? 23.543 -3.501 -15.089 1.00 89.38 117 ARG A CA 1
ATOM 876 C C . ARG A 1 117 ? 23.403 -5.008 -14.885 1.00 89.38 117 ARG A C 1
ATOM 878 O O . ARG A 1 117 ? 24.322 -5.765 -15.164 1.00 89.38 117 ARG A O 1
ATOM 885 N N . SER A 1 118 ? 22.255 -5.443 -14.387 1.00 87.94 118 SER A N 1
ATOM 886 C CA . SER A 1 118 ? 21.951 -6.843 -14.131 1.00 87.94 118 SER A CA 1
ATOM 887 C C . SER A 1 118 ? 20.445 -7.068 -14.204 1.00 87.94 118 SER A C 1
ATOM 889 O O . SER A 1 118 ? 19.666 -6.114 -14.162 1.00 87.94 118 SER A O 1
ATOM 891 N N . PHE A 1 119 ? 20.027 -8.333 -14.271 1.00 85.50 119 PHE A N 1
ATOM 892 C CA . PHE A 1 119 ? 18.610 -8.703 -14.224 1.00 85.50 119 PHE A CA 1
ATOM 893 C C . PHE A 1 119 ? 17.928 -8.267 -12.918 1.00 85.50 119 PHE A C 1
ATOM 895 O O . PHE A 1 119 ? 16.757 -7.901 -12.930 1.00 85.50 119 PHE A O 1
ATOM 902 N N . ILE A 1 120 ? 18.673 -8.248 -11.808 1.00 88.00 120 ILE A N 1
ATOM 903 C CA . ILE A 1 120 ? 18.182 -7.817 -10.491 1.00 88.00 120 ILE A CA 1
ATOM 904 C C . ILE A 1 120 ? 17.896 -6.308 -10.483 1.00 88.00 120 ILE A C 1
ATOM 906 O O . ILE A 1 120 ? 16.957 -5.863 -9.827 1.00 88.00 120 ILE A O 1
ATOM 910 N N . ASP A 1 121 ? 18.655 -5.526 -11.256 1.00 89.50 121 ASP A N 1
ATOM 911 C CA . ASP A 1 121 ? 18.487 -4.072 -11.355 1.00 89.50 121 ASP A CA 1
ATOM 912 C C . ASP A 1 121 ? 17.367 -3.649 -12.319 1.00 89.50 121 ASP A C 1
ATOM 914 O O . ASP A 1 121 ? 16.982 -2.478 -12.322 1.00 89.50 121 ASP A O 1
ATOM 918 N N . ILE A 1 122 ? 16.830 -4.567 -13.138 1.00 89.56 122 ILE A N 1
ATOM 919 C CA . ILE A 1 122 ? 15.797 -4.257 -14.144 1.00 89.56 122 ILE A CA 1
ATOM 920 C C . ILE A 1 122 ? 14.589 -3.545 -13.523 1.00 89.56 122 ILE A C 1
ATOM 922 O O . ILE A 1 122 ? 14.223 -2.486 -14.038 1.00 89.56 122 ILE A O 1
ATOM 926 N N . PRO A 1 123 ? 13.980 -4.032 -12.420 1.00 89.88 123 PRO A N 1
ATOM 927 C CA . PRO A 1 123 ? 12.828 -3.360 -11.832 1.00 89.88 123 PRO A CA 1
ATOM 928 C C . PRO A 1 123 ? 13.153 -1.941 -11.363 1.00 89.88 123 PRO A C 1
ATOM 930 O O . PRO A 1 123 ? 12.368 -1.027 -11.592 1.00 89.88 123 PRO A O 1
ATOM 933 N N . ALA A 1 124 ? 14.314 -1.731 -10.738 1.00 89.62 124 ALA A N 1
ATOM 934 C CA . ALA A 1 124 ? 14.719 -0.411 -10.262 1.00 89.62 124 ALA A CA 1
ATOM 935 C C . ALA A 1 124 ? 14.962 0.557 -11.431 1.00 89.62 124 ALA A C 1
ATOM 937 O O . ALA A 1 124 ? 14.427 1.664 -11.439 1.00 89.62 124 ALA A O 1
ATOM 938 N N . ALA A 1 125 ? 15.696 0.118 -12.458 1.00 91.12 125 ALA A N 1
ATOM 939 C CA . ALA A 1 125 ? 15.943 0.912 -13.659 1.00 91.12 125 ALA A CA 1
ATOM 940 C C . ALA A 1 125 ? 14.640 1.253 -14.402 1.00 91.12 125 ALA A C 1
ATOM 942 O O . ALA A 1 125 ? 14.461 2.385 -14.854 1.00 91.12 125 ALA A O 1
ATOM 943 N N . ALA A 1 126 ? 13.713 0.295 -14.489 1.00 91.06 126 ALA A N 1
ATOM 944 C CA . ALA A 1 126 ? 12.424 0.485 -15.137 1.00 91.06 126 ALA A CA 1
ATOM 945 C C . ALA A 1 126 ? 11.553 1.514 -14.400 1.00 91.06 126 ALA A C 1
ATOM 947 O O . ALA A 1 126 ? 11.047 2.448 -15.026 1.00 91.06 126 ALA A O 1
ATOM 948 N N . ARG A 1 127 ? 11.433 1.393 -13.068 1.00 91.56 127 ARG A N 1
ATOM 949 C CA . ARG A 1 127 ? 10.699 2.359 -12.234 1.00 91.56 127 ARG A CA 1
ATOM 950 C C . ARG A 1 127 ? 11.291 3.759 -12.335 1.00 91.56 127 ARG A C 1
ATOM 952 O O . ARG A 1 127 ? 10.531 4.711 -12.488 1.00 91.56 127 ARG A O 1
ATOM 959 N N . ASN A 1 128 ? 12.619 3.888 -12.307 1.00 92.31 128 ASN A N 1
ATOM 960 C CA . ASN A 1 128 ? 13.279 5.191 -12.386 1.00 92.31 128 ASN A CA 1
ATOM 961 C C . ASN A 1 128 ? 12.987 5.900 -13.711 1.00 92.31 128 ASN A C 1
ATOM 963 O O . ASN A 1 128 ? 12.596 7.067 -13.723 1.00 92.31 128 ASN A O 1
ATOM 967 N N . SER A 1 129 ? 13.126 5.183 -14.828 1.00 91.00 129 SER A N 1
ATOM 968 C CA . SER A 1 129 ? 12.829 5.730 -16.153 1.00 91.00 129 SER A CA 1
ATOM 969 C C . SER A 1 129 ? 11.347 6.081 -16.315 1.00 91.00 129 SER A C 1
ATOM 971 O O . SER A 1 129 ? 11.043 7.166 -16.807 1.00 91.00 129 SER A O 1
ATOM 973 N N . ALA A 1 130 ? 10.425 5.223 -15.864 1.00 88.88 130 ALA A N 1
ATOM 974 C CA . ALA A 1 130 ? 8.985 5.494 -15.930 1.00 88.88 130 ALA A CA 1
ATOM 975 C C . ALA A 1 130 ? 8.573 6.685 -15.047 1.00 88.88 130 ALA A C 1
ATOM 977 O O . ALA A 1 130 ? 7.790 7.535 -15.474 1.00 88.88 130 ALA A O 1
ATOM 978 N N . SER A 1 131 ? 9.155 6.795 -13.851 1.00 89.19 131 SER A N 1
ATOM 979 C CA . SER A 1 131 ? 8.972 7.929 -12.941 1.00 89.19 131 SER A CA 1
ATOM 980 C C . SER A 1 131 ? 9.401 9.244 -13.587 1.00 89.19 131 SER A C 1
ATOM 982 O O . SER A 1 131 ? 8.627 10.198 -13.635 1.00 89.19 131 SER A O 1
ATOM 984 N N . ARG A 1 132 ? 10.592 9.280 -14.199 1.00 88.62 132 ARG A N 1
ATOM 985 C CA . ARG A 1 132 ? 11.079 10.469 -14.918 1.00 88.62 132 ARG A CA 1
ATOM 986 C C . ARG A 1 132 ? 10.229 10.828 -16.133 1.00 88.62 132 ARG A C 1
ATOM 988 O O . ARG A 1 132 ? 10.086 12.008 -16.429 1.00 88.62 132 ARG A O 1
ATOM 995 N N . TYR A 1 133 ? 9.703 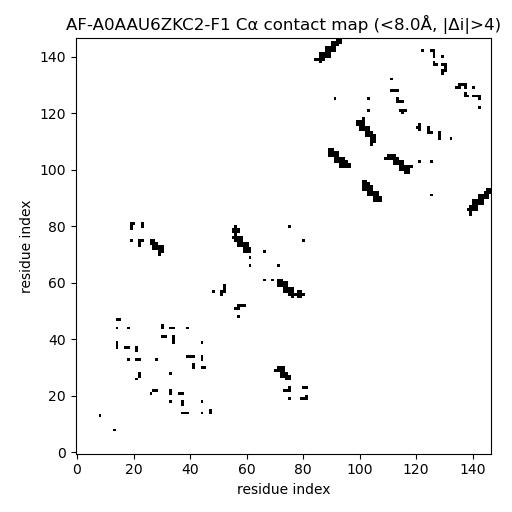9.831 -16.840 1.00 88.25 133 TYR A N 1
ATOM 996 C CA . TYR A 1 133 ? 8.899 10.045 -18.042 1.00 88.25 133 TYR A CA 1
ATOM 997 C C . TYR A 1 133 ? 7.495 10.582 -17.725 1.00 88.25 133 TYR A C 1
ATOM 999 O O . TYR A 1 133 ? 7.001 11.467 -18.415 1.00 88.25 133 TYR A O 1
ATOM 1007 N N . THR A 1 134 ? 6.860 10.065 -16.672 1.00 85.81 134 THR A N 1
ATOM 1008 C CA . THR A 1 134 ? 5.458 10.369 -16.330 1.00 85.81 134 THR A CA 1
ATOM 1009 C C . THR A 1 134 ? 5.295 11.419 -15.227 1.00 85.81 134 THR A C 1
ATOM 1011 O O . THR A 1 134 ? 4.219 11.991 -15.079 1.00 85.81 134 THR A O 1
ATOM 1014 N N . GLY A 1 135 ? 6.334 11.661 -14.423 1.00 84.75 135 GLY A N 1
ATOM 1015 C CA . GLY A 1 135 ? 6.275 12.508 -13.230 1.00 84.75 135 GLY A CA 1
ATOM 1016 C C . GLY A 1 135 ? 5.664 11.835 -11.992 1.00 84.75 135 GLY A C 1
ATOM 1017 O O . GLY A 1 135 ? 5.529 12.490 -10.958 1.00 84.75 135 GLY A O 1
ATOM 1018 N N . HIS A 1 136 ? 5.298 10.549 -12.059 1.00 82.50 136 HIS A N 1
ATOM 1019 C CA . HIS A 1 136 ? 4.804 9.794 -10.902 1.00 82.50 136 HIS A CA 1
ATOM 1020 C C . HIS A 1 136 ? 5.949 9.204 -10.064 1.00 82.50 136 HIS A C 1
ATOM 1022 O O . HIS A 1 136 ? 6.986 8.845 -10.613 1.00 82.50 136 HIS A O 1
ATOM 1028 N N . PRO A 1 137 ? 5.781 9.040 -8.738 1.00 81.69 137 PRO A N 1
ATOM 1029 C CA . PRO A 1 137 ? 6.833 8.477 -7.896 1.00 81.69 137 PRO A CA 1
ATOM 1030 C C . PRO A 1 137 ? 7.094 6.998 -8.215 1.00 81.69 137 PRO A C 1
ATOM 1032 O O . PRO A 1 137 ? 6.164 6.259 -8.534 1.00 81.69 137 PRO A O 1
ATOM 1035 N N . GLU A 1 138 ? 8.348 6.554 -8.059 1.00 82.75 138 GLU A N 1
ATOM 1036 C CA . GLU A 1 138 ? 8.821 5.207 -8.438 1.00 82.75 138 GLU A CA 1
ATOM 1037 C C . GLU A 1 138 ? 8.014 4.059 -7.807 1.00 82.75 138 GLU A C 1
ATOM 1039 O O . GLU A 1 138 ? 7.798 3.035 -8.454 1.00 82.75 138 GLU A O 1
ATOM 1044 N N . ASP A 1 139 ? 7.526 4.223 -6.572 1.00 82.19 139 ASP A N 1
ATOM 1045 C CA . ASP A 1 139 ? 6.730 3.194 -5.882 1.00 82.19 139 ASP A CA 1
ATOM 1046 C C . ASP A 1 139 ? 5.330 2.989 -6.493 1.00 82.19 139 ASP A C 1
ATOM 1048 O O . ASP A 1 139 ? 4.698 1.953 -6.277 1.00 82.19 139 ASP A O 1
ATOM 1052 N N . SER A 1 140 ? 4.882 3.925 -7.338 1.00 82.31 140 SER A N 1
ATOM 1053 C CA . SER A 1 140 ? 3.618 3.824 -8.080 1.00 82.31 140 SER A CA 1
ATOM 1054 C C . SER A 1 140 ? 3.684 2.826 -9.232 1.00 82.31 140 SER A C 1
ATOM 1056 O O . SER A 1 140 ? 2.673 2.619 -9.895 1.00 82.31 140 SER A O 1
ATOM 1058 N N . PHE A 1 141 ? 4.847 2.230 -9.511 1.00 85.62 141 PHE A N 1
ATOM 1059 C CA . PHE A 1 141 ? 5.045 1.344 -10.653 1.00 85.62 141 PHE A CA 1
ATOM 1060 C C . PHE A 1 141 ? 5.309 -0.102 -10.228 1.00 85.62 141 PHE A C 1
ATOM 1062 O O . PHE A 1 141 ? 6.271 -0.417 -9.513 1.00 85.62 141 PHE A O 1
ATOM 1069 N N . ALA A 1 142 ? 4.483 -1.008 -10.743 1.00 88.25 142 ALA A N 1
ATOM 1070 C CA . ALA A 1 142 ? 4.738 -2.441 -10.717 1.00 88.25 142 ALA A CA 1
ATOM 1071 C C . ALA A 1 142 ? 5.403 -2.835 -12.041 1.00 88.25 142 ALA A C 1
ATOM 1073 O O . ALA A 1 142 ? 4.899 -2.501 -13.104 1.00 88.25 142 ALA A O 1
ATOM 1074 N N . VAL A 1 143 ? 6.548 -3.518 -11.988 1.00 88.88 143 VAL A N 1
ATOM 1075 C CA . VAL A 1 143 ? 7.308 -3.877 -13.196 1.00 88.88 143 VAL A CA 1
ATOM 1076 C C . VAL A 1 143 ? 7.055 -5.333 -13.531 1.00 88.88 143 VAL A C 1
ATOM 1078 O O . VAL A 1 143 ? 7.314 -6.207 -12.705 1.00 88.88 143 VAL A O 1
ATOM 1081 N N . HIS A 1 144 ? 6.600 -5.580 -14.751 1.00 91.94 144 HIS A N 1
ATOM 1082 C CA . HIS A 1 144 ? 6.498 -6.905 -15.330 1.00 91.94 144 HIS A CA 1
ATOM 1083 C C . HIS A 1 144 ? 7.595 -7.072 -16.383 1.00 91.94 144 HIS A C 1
ATOM 1085 O O . HIS A 1 144 ? 7.724 -6.256 -17.294 1.00 91.94 144 HIS A O 1
ATOM 1091 N N . ILE A 1 145 ? 8.423 -8.105 -16.233 1.00 89.25 145 ILE A N 1
ATOM 1092 C CA . ILE A 1 145 ? 9.529 -8.375 -17.154 1.00 89.25 145 ILE A CA 1
ATOM 1093 C C . ILE A 1 145 ? 9.067 -9.446 -18.133 1.00 89.25 145 ILE A C 1
ATOM 1095 O O . ILE A 1 145 ? 8.744 -10.563 -17.729 1.00 89.25 145 ILE A O 1
ATOM 1099 N N . ARG A 1 146 ? 9.048 -9.095 -19.415 1.00 86.62 146 ARG A N 1
ATOM 1100 C CA . ARG A 1 146 ? 8.769 -10.002 -20.521 1.00 86.62 146 ARG A CA 1
ATOM 1101 C C . ARG A 1 146 ? 10.096 -10.480 -21.114 1.00 86.62 146 ARG A C 1
ATOM 1103 O O . ARG A 1 146 ? 10.943 -9.659 -21.469 1.00 86.62 146 ARG A O 1
ATOM 1110 N N . PHE A 1 147 ? 10.266 -11.797 -21.171 1.00 78.56 147 PHE A N 1
ATOM 1111 C CA . PHE A 1 147 ? 11.432 -12.462 -21.757 1.00 78.56 147 PHE A CA 1
ATOM 1112 C C . PHE A 1 147 ? 11.194 -12.801 -23.227 1.00 78.56 147 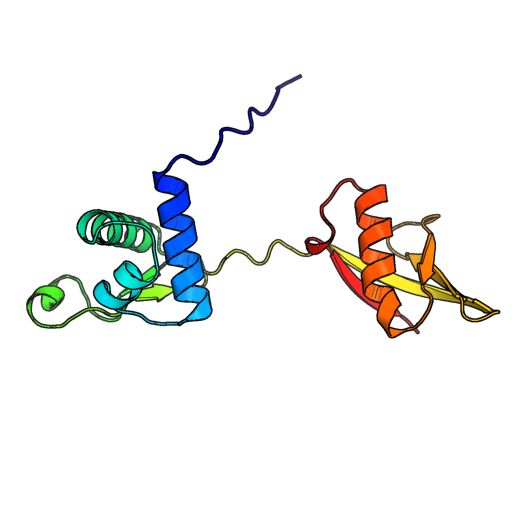PHE A C 1
ATOM 1114 O O . PHE A 1 147 ? 10.019 -13.061 -23.585 1.00 78.56 147 PHE A O 1
#

Secondary structure (DSSP, 8-state):
------PPPPHHHHHHHHHHHHHHHH-SEEHHHHHHHSSS-HHHHHHHHHHHHHTTSEEESS-GGGTTTSPPEEEE-TTTS------EEEEEEEEEEETTEEEEEESSSTT-EEEESSTTTHHHHHHHHHHHHH---GGGEEEEEE-

pLDDT: mean 81.03, std 13.75, range [34.28, 94.25]

Foldseek 3Di:
DDDDPPPDDDPLNQLLVQLLVVCLVPPWAFLVVSCVSDPDDSVSSVVSLVVCVVVVQKDWPDDPVCCVPDGTTIGGDPNVNPPQLQAAEWEWEFPDDDPQKTWIDTPVDHPQIWIDSDPVCVLVRVLVSVCVVPVDHSSSHDYDYDD

Solvent-accessible surface area (backbone atoms only — not comparable to full-atom values): 8548 Å² total; per-residue (Å²): 137,84,82,81,76,83,70,74,76,49,75,68,53,51,54,52,55,44,54,42,52,48,29,73,74,70,39,68,38,36,68,71,58,50,36,73,74,36,102,52,55,64,70,58,50,52,56,51,51,52,54,35,38,75,73,46,24,28,45,60,80,54,62,79,91,51,50,89,82,40,88,50,35,38,28,63,29,87,73,31,41,77,72,72,68,80,48,49,73,42,44,32,33,76,75,45,77,56,96,67,35,36,36,33,36,34,74,84,39,83,91,48,66,33,66,20,68,45,82,84,37,38,55,59,30,46,24,51,45,50,19,71,74,71,73,49,64,47,86,43,46,38,70,44,81,49,132

Sequence (147 aa):
MTTTSIKAPTRTQLTRSQILNYLARNGASKVSDITHGVTACKDTVKARLSELEEEGSIRANVPADIRGRTTPYYSLTTAGLPAETPKTVITVHIKHAADGRLTLAFDDYPGLTATARSFIDIPAAARNSASRYTGHPEDSFAVHIRF

Mean predicted aligned error: 13.9 Å